Protein AF-A0A918YH55-F1 (afdb_monomer_lite)

Organism: NCBI:txid68171

Secondary structure (DSSP, 8-state):
-HHHHHHHTTSTHHHHHHHHHHTTTSHHHHHHHHHHHHHHHHHHHHHHHHTT--HHHHHHHHHHHHHHHHHHHHHHHH-GGGS-TTTTSHHHHHHHHHHH-TT--

Radius of gyration: 14.7 Å; chains: 1; bounding box: 32×35×32 Å

InterPro domains:
  IPR036271 Tetracyclin repressor-like, C-terminal domain superfamily [SSF48498] (20-85)

Foldseek 3Di:
DVVVLVCVVPPCVLVVLVVLVVVCVDPVSVVVNVVVLVVQLVVQLVVVVVLPDDSVLSNQLSVLVVVVVVVLSVCCVPPVVVQDDPCVDDPVVVVSCCVSPVVSD

pLDDT: mean 76.19, std 16.82, range [31.22, 95.44]

Sequence (105 aa):
MSALLEYVFDSPSRGIEIALQADAARPEVREVLAETHRRRLDILRQLLTETGLQPSEAESSALSLYAVHLGVLHLRRTDPELVPAGADGGDFQQSVRNRLLPSLG

Structure (mmCIF, N/CA/C/O backbone):
data_AF-A0A918YH55-F1
#
_entry.id   AF-A0A918YH55-F1
#
loop_
_atom_site.group_PDB
_atom_site.id
_atom_site.type_symbol
_atom_site.label_atom_id
_atom_site.label_alt_id
_atom_site.label_comp_id
_atom_site.label_asym_id
_atom_site.label_entity_id
_atom_site.label_seq_id
_atom_site.pdbx_PDB_ins_code
_atom_site.Cartn_x
_atom_site.Cartn_y
_atom_site.Cartn_z
_atom_site.occupancy
_atom_site.B_iso_or_equiv
_atom_site.auth_seq_id
_a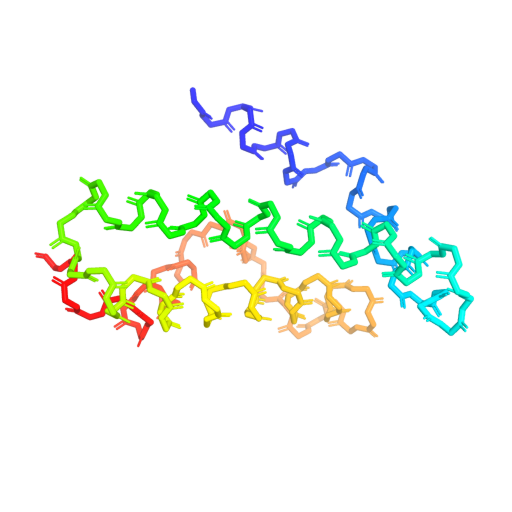tom_site.auth_comp_id
_atom_site.auth_asym_id
_atom_site.auth_atom_id
_atom_site.pdbx_PDB_model_num
ATOM 1 N N . MET A 1 1 ? 8.310 10.467 15.301 1.00 33.91 1 MET A N 1
ATOM 2 C CA . MET A 1 1 ? 7.546 9.508 14.472 1.00 33.91 1 MET A CA 1
ATOM 3 C C . MET A 1 1 ? 7.568 9.867 12.982 1.00 33.91 1 MET A C 1
ATOM 5 O O . MET A 1 1 ? 7.730 8.950 12.194 1.00 33.91 1 MET A O 1
ATOM 9 N N . SER A 1 2 ? 7.526 11.150 12.580 1.00 31.81 2 SER A N 1
ATOM 10 C CA . SER A 1 2 ? 7.631 11.557 11.157 1.00 31.81 2 SER A CA 1
ATOM 11 C C . SER A 1 2 ? 8.957 11.221 10.468 1.00 31.81 2 SER A C 1
ATOM 13 O O . SER A 1 2 ? 8.926 10.765 9.338 1.00 31.81 2 SER A O 1
ATOM 15 N N . ALA A 1 3 ? 10.106 11.345 11.144 1.00 35.25 3 ALA A N 1
ATOM 16 C CA . ALA A 1 3 ? 11.414 11.102 10.514 1.00 35.25 3 ALA A CA 1
ATOM 17 C C . ALA A 1 3 ? 11.646 9.634 10.089 1.00 35.25 3 ALA A C 1
ATOM 19 O O . ALA A 1 3 ? 12.356 9.363 9.127 1.00 35.25 3 ALA A O 1
ATOM 20 N N . LEU A 1 4 ? 11.030 8.673 10.792 1.00 31.22 4 LEU A N 1
ATOM 21 C CA . LEU A 1 4 ? 11.078 7.254 10.418 1.00 31.22 4 LEU A CA 1
ATOM 22 C C . LEU A 1 4 ? 10.206 6.986 9.182 1.00 31.22 4 LEU A C 1
ATOM 24 O O . LEU A 1 4 ? 10.586 6.206 8.314 1.00 31.22 4 LEU A O 1
ATOM 28 N N . LEU A 1 5 ? 9.054 7.661 9.105 1.00 38.66 5 LEU A N 1
ATOM 29 C CA . LEU A 1 5 ? 8.170 7.604 7.947 1.00 38.66 5 LEU A CA 1
ATOM 30 C C . LEU A 1 5 ? 8.851 8.255 6.737 1.00 38.66 5 LEU A C 1
ATOM 32 O O . LEU A 1 5 ? 8.929 7.607 5.706 1.00 38.66 5 LEU A O 1
ATOM 36 N N . GLU A 1 6 ? 9.444 9.444 6.871 1.00 37.22 6 GLU A N 1
ATOM 37 C CA . GLU A 1 6 ? 10.228 10.090 5.803 1.00 37.22 6 GLU A CA 1
ATOM 38 C C . GLU A 1 6 ? 11.404 9.231 5.332 1.00 37.22 6 GLU A C 1
ATOM 40 O O . GLU A 1 6 ? 11.606 9.106 4.137 1.00 37.22 6 GLU A O 1
ATOM 45 N N . TYR A 1 7 ? 12.144 8.564 6.224 1.00 39.28 7 TYR A N 1
ATOM 46 C CA . TYR A 1 7 ? 13.232 7.679 5.795 1.00 39.28 7 TYR A CA 1
ATOM 47 C C . TYR A 1 7 ? 12.720 6.454 5.018 1.00 39.28 7 TYR A C 1
ATOM 49 O O . TYR A 1 7 ? 13.280 6.092 3.988 1.00 39.28 7 TYR A O 1
ATOM 57 N N . VAL A 1 8 ? 11.627 5.816 5.449 1.00 47.06 8 VAL A N 1
ATOM 58 C CA . VAL A 1 8 ? 11.019 4.687 4.713 1.00 47.06 8 VAL A CA 1
ATOM 59 C C . VAL A 1 8 ? 10.415 5.151 3.383 1.00 47.06 8 VAL A C 1
ATOM 61 O O . VAL A 1 8 ? 10.548 4.469 2.365 1.00 47.06 8 VAL A O 1
ATOM 64 N N . PHE A 1 9 ? 9.809 6.336 3.380 1.00 48.53 9 PHE A N 1
ATOM 65 C CA . PHE A 1 9 ? 9.291 7.028 2.209 1.00 48.53 9 PHE A CA 1
ATOM 66 C C . PHE A 1 9 ? 10.330 7.946 1.562 1.00 48.53 9 PHE A C 1
ATOM 68 O O . PHE A 1 9 ? 9.925 8.907 0.932 1.00 48.53 9 PHE A O 1
ATOM 75 N N . ASP A 1 10 ? 11.634 7.710 1.674 1.00 47.09 10 ASP A N 1
ATOM 76 C CA . ASP A 1 10 ? 12.639 8.402 0.842 1.00 47.09 10 ASP A CA 1
ATOM 77 C C . ASP A 1 10 ? 13.921 7.599 0.628 1.00 47.09 10 ASP A C 1
ATOM 79 O O . ASP A 1 10 ? 14.802 7.971 -0.141 1.00 47.09 10 ASP A O 1
ATOM 83 N N . SER A 1 11 ? 13.999 6.422 1.246 1.00 44.94 11 SER A N 1
ATOM 84 C CA . SER A 1 11 ? 15.157 5.558 1.139 1.00 44.94 11 SER A CA 1
ATOM 85 C C . SER A 1 11 ? 15.284 4.933 -0.261 1.00 44.94 11 SER A C 1
ATOM 87 O O . SER A 1 11 ? 14.277 4.587 -0.898 1.00 44.94 11 SER A O 1
ATOM 89 N N . PRO A 1 12 ? 16.527 4.698 -0.732 1.00 47.09 12 PRO A N 1
ATOM 90 C CA . PRO A 1 12 ? 16.832 3.918 -1.936 1.00 47.09 12 PRO A CA 1
ATOM 91 C C . PRO A 1 12 ? 16.160 2.532 -1.984 1.00 47.09 12 PRO A C 1
ATOM 93 O O . PRO A 1 12 ? 16.059 1.936 -3.057 1.00 47.09 12 PRO A O 1
ATOM 96 N N . SER A 1 13 ? 15.634 2.031 -0.860 1.00 54.44 13 SER A N 1
ATOM 97 C CA . SER A 1 13 ? 14.792 0.831 -0.795 1.00 54.44 13 SER A CA 1
ATOM 98 C C . SER A 1 13 ? 13.517 0.904 -1.650 1.00 54.44 13 SER A C 1
ATOM 100 O O . SER A 1 13 ? 13.083 -0.135 -2.147 1.00 54.44 13 SER A O 1
ATOM 102 N N . ARG A 1 14 ? 12.947 2.094 -1.907 1.00 58.31 14 ARG A N 1
ATOM 103 C CA . ARG A 1 14 ? 11.787 2.237 -2.815 1.00 58.31 14 ARG A CA 1
ATOM 104 C C . ARG A 1 14 ? 12.127 1.858 -4.256 1.00 58.31 14 ARG A C 1
ATOM 106 O O . ARG A 1 14 ? 11.329 1.213 -4.930 1.00 58.31 14 ARG A O 1
ATOM 113 N N . GLY A 1 15 ? 13.335 2.197 -4.711 1.00 60.56 15 GLY A N 1
ATOM 114 C CA . GLY A 1 15 ? 13.833 1.769 -6.020 1.00 60.56 15 GLY A CA 1
ATOM 115 C C . GLY A 1 15 ? 14.016 0.251 -6.101 1.00 60.56 15 GLY A C 1
ATOM 116 O O . GLY A 1 15 ? 13.719 -0.348 -7.136 1.00 60.56 15 GLY A O 1
ATOM 117 N N . ILE A 1 16 ? 14.438 -0.370 -4.994 1.00 64.81 16 ILE A N 1
ATOM 118 C CA . ILE A 1 16 ? 14.645 -1.820 -4.881 1.00 64.81 16 ILE A CA 1
ATOM 119 C C . ILE A 1 16 ? 13.314 -2.577 -4.947 1.00 64.81 16 ILE A C 1
ATOM 121 O O . ILE A 1 16 ? 13.226 -3.547 -5.692 1.00 64.81 16 ILE A O 1
ATOM 125 N N . GLU A 1 17 ? 12.272 -2.136 -4.233 1.00 70.56 17 GLU A N 1
ATOM 126 C CA . GLU A 1 17 ? 10.952 -2.792 -4.272 1.00 70.56 17 GLU A CA 1
ATOM 127 C C . GLU A 1 17 ? 10.396 -2.835 -5.703 1.00 70.56 17 GLU A C 1
ATOM 129 O O . GLU A 1 17 ? 9.980 -3.893 -6.172 1.00 70.56 17 GLU A O 1
ATOM 134 N N . ILE A 1 18 ? 10.488 -1.727 -6.445 1.00 69.81 18 ILE A N 1
ATOM 135 C CA . ILE A 1 18 ? 10.009 -1.683 -7.832 1.00 69.81 18 ILE A CA 1
ATOM 136 C C . ILE A 1 18 ? 10.916 -2.488 -8.776 1.00 69.81 18 ILE A C 1
ATOM 138 O O . ILE A 1 18 ? 10.426 -3.133 -9.702 1.00 69.81 18 ILE A O 1
ATOM 142 N N . ALA A 1 19 ? 12.237 -2.465 -8.571 1.00 70.38 19 ALA A N 1
ATOM 143 C CA . ALA A 1 19 ? 13.162 -3.277 -9.363 1.00 70.38 19 ALA A CA 1
ATOM 144 C C . ALA A 1 19 ? 12.889 -4.780 -9.186 1.00 70.38 19 ALA A C 1
ATOM 146 O O . ALA A 1 19 ? 12.813 -5.502 -10.173 1.00 70.38 19 ALA A O 1
ATOM 147 N N . LEU A 1 20 ? 12.644 -5.232 -7.952 1.00 70.88 20 LEU A N 1
ATOM 148 C CA . LEU A 1 20 ? 12.265 -6.617 -7.674 1.00 70.88 20 LEU A CA 1
ATOM 149 C C . LEU A 1 20 ? 10.923 -6.973 -8.319 1.00 70.88 20 LEU A C 1
ATOM 151 O O . LEU A 1 20 ? 10.798 -8.047 -8.899 1.00 70.88 20 LEU A O 1
ATOM 155 N N . GLN A 1 21 ? 9.937 -6.073 -8.281 1.00 77.50 21 GLN A N 1
ATOM 156 C CA . GLN A 1 21 ? 8.655 -6.296 -8.956 1.00 77.50 21 GLN A CA 1
ATOM 157 C C . GLN A 1 21 ? 8.793 -6.475 -10.472 1.00 77.50 21 GLN A C 1
ATOM 159 O O . GLN A 1 21 ? 8.103 -7.321 -11.041 1.00 77.50 21 GLN A O 1
ATOM 164 N N . ALA A 1 22 ? 9.699 -5.739 -11.123 1.00 78.31 22 ALA A N 1
ATOM 165 C CA . ALA A 1 22 ? 9.973 -5.910 -12.551 1.00 78.31 22 ALA A CA 1
ATOM 166 C C . ALA A 1 22 ? 10.529 -7.311 -12.884 1.00 78.31 22 ALA A C 1
ATOM 168 O O . ALA A 1 22 ? 10.265 -7.840 -13.962 1.00 78.31 22 ALA A O 1
ATOM 169 N N . ASP A 1 23 ? 11.225 -7.938 -11.934 1.00 79.44 23 ASP A N 1
ATOM 170 C CA . ASP A 1 23 ? 11.829 -9.266 -12.068 1.00 79.44 23 ASP A CA 1
ATOM 171 C C . ASP A 1 23 ? 10.938 -10.416 -11.549 1.00 79.44 23 ASP A C 1
ATOM 173 O O . ASP A 1 23 ? 11.393 -11.557 -11.457 1.00 79.44 23 ASP A O 1
ATOM 177 N N . ALA A 1 24 ? 9.651 -10.180 -11.257 1.00 82.25 24 ALA A N 1
ATOM 178 C CA . ALA A 1 24 ? 8.728 -11.184 -10.695 1.00 82.25 24 ALA A CA 1
ATOM 179 C C . ALA A 1 24 ? 8.509 -12.444 -11.574 1.00 82.25 24 ALA A C 1
ATOM 181 O O . ALA A 1 24 ? 7.954 -13.459 -11.128 1.00 82.25 24 ALA A O 1
ATOM 182 N N . ALA A 1 25 ? 8.949 -12.415 -12.837 1.00 82.44 25 ALA A N 1
ATOM 183 C CA . ALA A 1 25 ? 8.997 -13.589 -13.708 1.00 82.44 25 ALA A CA 1
ATOM 184 C C . ALA A 1 25 ? 10.031 -14.635 -13.238 1.00 82.44 25 ALA A C 1
ATOM 186 O O . ALA A 1 25 ? 9.855 -15.828 -13.502 1.00 82.44 25 ALA A O 1
ATOM 187 N N . ARG A 1 26 ? 11.064 -14.220 -12.493 1.00 79.44 26 ARG A N 1
ATOM 188 C CA . ARG A 1 26 ? 12.076 -15.110 -11.912 1.00 79.44 26 ARG A CA 1
ATOM 189 C C . ARG A 1 26 ? 11.515 -15.813 -10.664 1.00 79.44 26 ARG A C 1
ATOM 191 O O . ARG A 1 26 ? 11.009 -15.121 -9.777 1.00 79.44 26 ARG A O 1
ATOM 198 N N . PRO A 1 27 ? 11.573 -17.156 -10.568 1.00 81.75 27 PRO A N 1
ATOM 199 C CA . PRO A 1 27 ? 10.964 -17.901 -9.462 1.00 81.75 27 PRO A CA 1
ATOM 200 C C . PRO A 1 27 ? 11.435 -17.460 -8.072 1.00 81.75 27 PRO A C 1
ATOM 202 O O . PRO A 1 27 ? 10.613 -17.287 -7.177 1.00 81.75 27 PRO A O 1
ATOM 205 N N . GLU A 1 28 ? 12.732 -17.207 -7.913 1.00 82.25 28 GLU A N 1
ATOM 206 C CA . GLU A 1 28 ? 13.348 -16.843 -6.633 1.00 82.25 28 GLU A CA 1
ATOM 207 C C . GLU A 1 28 ? 12.892 -15.451 -6.177 1.00 82.25 28 GLU A C 1
ATOM 209 O O . GLU A 1 28 ? 12.622 -15.213 -5.002 1.00 82.25 28 GLU A O 1
ATOM 214 N N . VAL A 1 29 ? 12.745 -14.527 -7.131 1.00 79.38 29 VAL A N 1
ATOM 215 C CA . VAL A 1 29 ? 12.240 -13.171 -6.875 1.00 79.38 29 VAL A CA 1
ATOM 216 C C . VAL A 1 29 ? 10.758 -13.218 -6.514 1.00 79.38 29 VAL A C 1
ATOM 218 O O . VAL A 1 29 ? 10.331 -12.552 -5.572 1.00 79.38 29 VAL A O 1
ATOM 221 N N . ARG A 1 30 ? 9.970 -14.042 -7.213 1.00 82.88 30 ARG A N 1
ATOM 222 C CA . ARG A 1 30 ? 8.539 -14.220 -6.936 1.00 82.88 30 ARG A CA 1
ATOM 223 C C . ARG A 1 30 ? 8.282 -14.713 -5.517 1.00 82.88 30 ARG A C 1
ATOM 225 O O . ARG A 1 30 ? 7.358 -14.224 -4.875 1.00 82.88 30 ARG A O 1
ATOM 232 N N . GLU A 1 31 ? 9.078 -15.661 -5.032 1.00 82.50 31 GLU A N 1
ATOM 233 C CA . GLU A 1 31 ? 8.939 -16.200 -3.678 1.00 82.50 31 GLU A CA 1
ATOM 234 C C . GLU A 1 31 ? 9.213 -15.129 -2.613 1.00 82.50 31 GLU A C 1
ATOM 236 O O . GLU A 1 31 ? 8.405 -14.925 -1.703 1.00 82.50 31 GLU A O 1
ATOM 241 N N . VAL A 1 32 ? 10.301 -14.371 -2.774 1.00 84.94 32 VAL A N 1
ATOM 242 C CA . VAL A 1 32 ? 10.650 -13.266 -1.867 1.00 84.94 32 VAL A CA 1
ATOM 243 C C . VAL A 1 32 ? 9.594 -12.158 -1.896 1.00 84.94 32 VAL A C 1
ATOM 245 O O . VAL A 1 32 ? 9.222 -11.622 -0.846 1.00 84.94 32 VAL A O 1
ATOM 248 N N . LEU A 1 33 ? 9.075 -11.819 -3.079 1.00 85.38 33 LEU A N 1
ATOM 249 C CA . LEU A 1 33 ? 7.986 -10.854 -3.220 1.00 85.38 33 LEU A CA 1
ATOM 250 C C . LEU A 1 33 ? 6.715 -11.348 -2.532 1.00 85.38 33 LEU A C 1
ATOM 252 O O . LEU A 1 33 ? 6.116 -10.590 -1.775 1.00 85.38 33 LEU A O 1
ATOM 256 N N . ALA A 1 34 ? 6.330 -12.612 -2.722 1.00 87.94 34 ALA A N 1
ATOM 257 C CA . ALA A 1 34 ? 5.156 -13.188 -2.073 1.00 87.94 34 ALA A CA 1
ATOM 258 C C . ALA A 1 34 ? 5.264 -13.121 -0.542 1.00 87.94 34 ALA A C 1
ATOM 260 O O . ALA A 1 34 ? 4.308 -12.735 0.133 1.00 87.94 34 ALA A O 1
ATOM 261 N N . GLU A 1 35 ? 6.434 -13.431 0.018 1.00 88.75 35 GLU A N 1
ATOM 262 C CA . GLU A 1 35 ? 6.679 -13.298 1.454 1.00 88.75 35 GLU A CA 1
ATOM 263 C C . GLU A 1 35 ? 6.599 -11.843 1.925 1.00 88.75 35 GLU A C 1
ATOM 265 O O . GLU A 1 35 ? 5.958 -11.539 2.933 1.00 88.75 35 GLU A O 1
ATOM 270 N N . THR A 1 36 ? 7.191 -10.922 1.167 1.00 88.31 36 THR A N 1
ATOM 271 C CA . THR A 1 36 ? 7.160 -9.489 1.481 1.00 88.31 36 THR A CA 1
ATOM 272 C C . THR A 1 36 ? 5.733 -8.942 1.451 1.00 88.31 36 THR A C 1
ATOM 274 O O . THR A 1 36 ? 5.326 -8.229 2.370 1.00 88.31 36 THR A O 1
ATOM 277 N N . HIS A 1 37 ? 4.953 -9.304 0.431 1.00 90.88 37 HIS A N 1
ATOM 278 C CA . HIS A 1 37 ? 3.553 -8.916 0.289 1.00 90.88 37 HIS A CA 1
ATOM 279 C C . HIS A 1 37 ? 2.710 -9.448 1.450 1.00 90.88 37 HIS A C 1
ATOM 281 O O . HIS A 1 37 ? 1.955 -8.680 2.044 1.00 90.88 37 HIS A O 1
ATOM 287 N N . ARG A 1 38 ? 2.886 -10.721 1.834 1.00 94.00 38 ARG A N 1
ATOM 288 C CA . ARG A 1 38 ? 2.190 -11.309 2.989 1.00 94.00 38 ARG A CA 1
ATOM 289 C C . ARG A 1 38 ? 2.493 -10.553 4.278 1.00 94.00 38 ARG A C 1
ATOM 291 O O . ARG A 1 38 ? 1.558 -10.063 4.903 1.00 94.00 38 ARG A O 1
ATOM 298 N N . ARG A 1 39 ? 3.775 -10.346 4.602 1.00 93.44 39 ARG A N 1
ATOM 299 C CA . ARG A 1 39 ? 4.186 -9.612 5.813 1.00 93.44 39 ARG A CA 1
ATOM 300 C C . ARG A 1 39 ? 3.624 -8.197 5.859 1.00 93.44 39 ARG A C 1
ATOM 302 O O . ARG A 1 39 ? 3.145 -7.758 6.899 1.00 93.44 39 ARG A O 1
ATOM 309 N N . ARG A 1 40 ? 3.656 -7.472 4.738 1.00 91.69 40 ARG A N 1
ATOM 310 C CA . ARG A 1 40 ? 3.095 -6.113 4.669 1.00 91.69 40 ARG A CA 1
ATOM 311 C C . ARG A 1 40 ? 1.584 -6.112 4.867 1.00 91.69 40 ARG A C 1
ATOM 313 O O . ARG A 1 40 ? 1.074 -5.278 5.608 1.00 91.69 40 ARG A O 1
ATOM 320 N N . LEU A 1 41 ? 0.878 -7.063 4.258 1.00 94.62 41 LEU A N 1
ATOM 321 C CA . LEU A 1 41 ? -0.558 -7.223 4.467 1.00 94.62 41 LEU A CA 1
ATOM 322 C C . LEU A 1 41 ? -0.888 -7.629 5.907 1.00 94.62 41 LEU A C 1
ATOM 324 O O . LEU A 1 41 ? -1.908 -7.181 6.415 1.00 94.62 41 LEU A O 1
ATOM 328 N N . ASP A 1 42 ? -0.083 -8.477 6.556 1.00 95.44 42 ASP A N 1
ATOM 329 C CA . ASP A 1 42 ? -0.271 -8.853 7.969 1.00 95.44 42 ASP A CA 1
ATOM 330 C C . ASP A 1 42 ? -0.143 -7.621 8.873 1.00 95.44 42 ASP A C 1
ATOM 332 O O . ASP A 1 42 ? -1.021 -7.368 9.694 1.00 95.44 42 ASP A O 1
ATOM 336 N N . ILE A 1 43 ? 0.894 -6.803 8.655 1.00 93.69 43 ILE A N 1
ATOM 337 C CA . ILE A 1 43 ? 1.097 -5.544 9.385 1.00 93.69 43 ILE A CA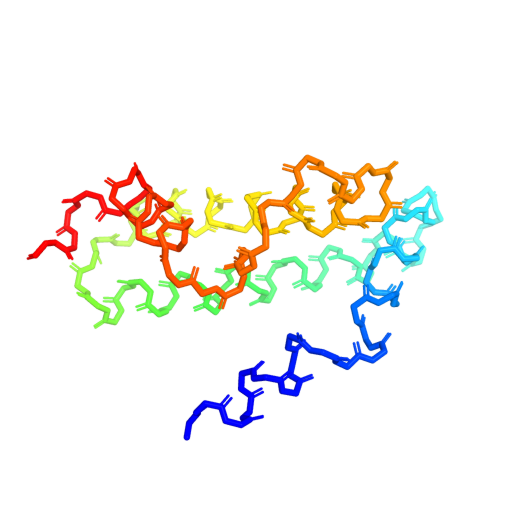 1
ATOM 338 C C . ILE A 1 43 ? -0.097 -4.604 9.190 1.00 93.69 43 ILE A C 1
ATOM 340 O O . ILE A 1 43 ? -0.627 -4.077 10.163 1.00 93.69 43 ILE A O 1
ATOM 344 N N . LEU A 1 44 ? -0.558 -4.402 7.950 1.00 93.25 44 LEU A N 1
ATOM 345 C CA . LEU A 1 44 ? -1.707 -3.532 7.678 1.00 93.25 44 LEU A CA 1
ATOM 346 C C . LEU A 1 44 ? -2.988 -4.044 8.345 1.00 93.25 44 LEU A C 1
ATOM 348 O O . LEU A 1 44 ? -3.711 -3.256 8.947 1.00 93.25 44 LEU A O 1
ATOM 352 N N . ARG A 1 45 ? -3.254 -5.354 8.282 1.00 95.25 45 ARG A N 1
ATOM 353 C CA . ARG A 1 45 ? -4.406 -5.981 8.950 1.00 95.25 45 ARG A CA 1
ATOM 354 C C . ARG A 1 45 ? -4.357 -5.784 10.459 1.00 95.25 45 ARG A C 1
ATOM 356 O O . ARG A 1 45 ? -5.370 -5.414 11.051 1.00 95.25 45 ARG A O 1
ATOM 363 N N . GLN A 1 46 ? -3.189 -6.000 11.061 1.00 94.88 46 GLN A N 1
ATOM 364 C CA . GLN A 1 46 ? -2.979 -5.785 12.486 1.00 94.88 46 GLN A CA 1
ATOM 365 C C . GLN A 1 46 ? -3.272 -4.328 12.859 1.00 94.88 46 GLN A C 1
ATOM 367 O O . GLN A 1 46 ? -4.124 -4.087 13.708 1.00 94.88 46 GLN A O 1
ATOM 372 N N . LEU A 1 47 ? -2.649 -3.367 12.171 1.00 93.44 47 LEU A N 1
ATOM 373 C CA . LEU A 1 47 ? -2.838 -1.940 12.443 1.00 93.44 47 LEU A CA 1
ATOM 374 C C . LEU A 1 47 ? -4.305 -1.511 12.298 1.00 93.44 47 LEU A C 1
ATOM 376 O O . LEU A 1 47 ? -4.824 -0.787 13.140 1.00 93.44 47 LEU A O 1
ATOM 380 N N . LEU A 1 48 ? -4.996 -1.979 11.256 1.00 89.81 48 LEU A N 1
ATOM 381 C CA . LEU A 1 48 ? -6.408 -1.659 11.033 1.00 89.81 48 LEU A CA 1
ATOM 382 C C . LEU A 1 48 ? -7.318 -2.261 12.112 1.00 89.81 48 LEU A C 1
ATOM 384 O O . LEU A 1 48 ? -8.243 -1.599 12.589 1.00 89.81 48 LEU A O 1
ATOM 388 N N . THR A 1 49 ? -7.031 -3.485 12.547 1.00 92.81 49 THR A N 1
ATOM 389 C CA . THR A 1 49 ? -7.770 -4.122 13.645 1.00 92.81 49 THR A CA 1
ATOM 390 C C . THR A 1 49 ? -7.530 -3.383 14.965 1.00 92.81 49 THR A C 1
ATOM 392 O O . THR A 1 49 ? -8.474 -3.122 15.705 1.00 92.81 49 THR A O 1
ATOM 395 N N . GLU A 1 50 ? -6.288 -2.969 15.239 1.00 93.06 50 GLU A N 1
ATOM 396 C CA . GLU A 1 50 ? -5.927 -2.160 16.413 1.00 93.06 50 GLU A CA 1
ATOM 397 C C . GLU A 1 50 ? -6.623 -0.787 16.419 1.00 93.06 50 GLU A C 1
ATOM 399 O O . GLU A 1 50 ? -6.911 -0.253 17.488 1.00 93.06 50 GLU A O 1
ATOM 404 N N . THR A 1 51 ? -6.959 -0.235 15.246 1.00 87.31 51 THR A N 1
ATOM 405 C CA . THR A 1 51 ? -7.772 0.991 15.127 1.00 87.31 51 THR A CA 1
ATOM 406 C C . THR A 1 51 ? -9.282 0.773 15.270 1.00 87.31 51 THR A C 1
ATOM 408 O O . THR A 1 51 ? -10.030 1.746 15.288 1.00 87.31 51 THR A O 1
ATOM 411 N N . GLY A 1 52 ? -9.737 -0.477 15.404 1.00 90.19 52 GLY A N 1
ATOM 412 C CA . GLY A 1 52 ? -11.133 -0.817 15.686 1.00 90.19 52 GLY A CA 1
ATOM 413 C C . GLY A 1 52 ? -11.940 -1.373 14.510 1.00 90.19 52 GLY A C 1
ATOM 414 O O . GLY A 1 52 ? -13.136 -1.603 14.686 1.00 90.19 52 GLY A O 1
ATOM 415 N N . LEU A 1 53 ? -11.334 -1.627 13.339 1.00 90.44 53 LEU A N 1
ATOM 416 C CA . LEU A 1 53 ? -12.034 -2.362 12.275 1.00 90.44 53 LEU A CA 1
ATOM 417 C C . LEU A 1 53 ? -12.298 -3.806 12.700 1.00 90.44 53 LEU A C 1
ATOM 419 O O . LEU A 1 53 ? -11.469 -4.441 13.357 1.00 90.44 53 LEU A O 1
ATOM 423 N N . GLN A 1 54 ? -13.416 -4.361 12.229 1.00 92.38 54 GLN A N 1
ATOM 424 C CA . GLN A 1 54 ? -13.620 -5.802 12.308 1.00 92.38 54 GLN A CA 1
ATOM 425 C C . GLN A 1 54 ? -12.588 -6.533 11.430 1.00 92.38 54 GLN A C 1
ATOM 427 O O . GLN A 1 54 ? -12.216 -6.016 10.374 1.00 92.38 54 GLN A O 1
ATOM 432 N N . PRO A 1 55 ? -12.149 -7.753 11.796 1.00 90.44 55 PRO A N 1
ATOM 433 C CA . PRO A 1 55 ? -11.098 -8.467 11.064 1.00 90.44 55 PRO A CA 1
ATOM 434 C C . PRO A 1 55 ? -11.359 -8.631 9.557 1.00 90.44 55 PRO A C 1
ATOM 436 O O . PRO A 1 55 ? -10.442 -8.477 8.753 1.00 90.44 55 PRO A O 1
ATOM 439 N N . SER A 1 56 ? -12.607 -8.898 9.159 1.00 88.81 56 SER A N 1
ATOM 440 C CA . SER A 1 56 ? -12.996 -9.028 7.747 1.00 88.81 56 SER A CA 1
ATOM 441 C C . SER A 1 56 ? -12.904 -7.706 6.980 1.00 88.81 56 SER A C 1
ATOM 443 O O . SER A 1 56 ? -12.489 -7.680 5.821 1.00 88.81 56 SER A O 1
ATOM 445 N N . GLU A 1 57 ? -13.254 -6.592 7.623 1.00 89.75 57 GLU A N 1
ATOM 446 C CA . GLU A 1 57 ? -13.111 -5.257 7.039 1.00 89.75 57 GLU A CA 1
ATOM 447 C C . GLU A 1 57 ? -11.627 -4.888 6.940 1.00 89.75 57 GLU A C 1
ATOM 449 O O . GLU A 1 57 ? -11.171 -4.472 5.875 1.00 89.75 57 GLU A O 1
ATOM 454 N N . ALA A 1 58 ? -10.851 -5.148 7.998 1.00 91.31 58 ALA A N 1
ATOM 455 C CA . ALA A 1 58 ? -9.410 -4.921 8.039 1.00 91.31 58 ALA A CA 1
ATOM 456 C C . ALA A 1 58 ? -8.663 -5.672 6.925 1.00 91.31 58 ALA A C 1
ATOM 458 O O . ALA A 1 58 ? -7.729 -5.120 6.346 1.00 91.31 58 ALA A O 1
ATOM 459 N N . GLU A 1 59 ? -9.076 -6.893 6.577 1.00 92.12 59 GLU A N 1
ATOM 460 C CA . GLU A 1 59 ? -8.505 -7.653 5.460 1.00 92.12 59 GLU A CA 1
ATOM 461 C C . GLU A 1 59 ? -8.723 -6.955 4.111 1.00 92.12 59 GLU A C 1
ATOM 463 O O . GLU A 1 59 ? -7.761 -6.684 3.383 1.00 92.12 59 GLU A O 1
ATOM 468 N N . SER A 1 60 ? -9.971 -6.601 3.799 1.00 90.50 60 SER A N 1
ATOM 469 C CA . SER A 1 60 ? -10.309 -5.925 2.540 1.00 90.50 60 SER A CA 1
ATOM 470 C C . SER A 1 60 ? -9.682 -4.524 2.426 1.00 90.50 60 SER A C 1
ATOM 472 O O . SER A 1 60 ? -9.164 -4.145 1.367 1.00 90.50 60 SER A O 1
ATOM 474 N N . SER A 1 61 ? -9.645 -3.773 3.530 1.00 90.06 61 SER A N 1
ATOM 475 C CA . SER A 1 61 ? -9.027 -2.449 3.607 1.00 90.06 61 SER A CA 1
ATOM 476 C C . SER A 1 61 ? -7.501 -2.520 3.522 1.00 90.06 61 SER A C 1
ATOM 478 O O . SER A 1 61 ? -6.901 -1.703 2.823 1.00 90.06 61 SER A O 1
ATOM 480 N N . ALA A 1 62 ? -6.860 -3.513 4.151 1.00 91.00 62 ALA A N 1
ATOM 481 C CA . ALA A 1 62 ? -5.418 -3.729 4.041 1.00 91.00 62 ALA A CA 1
ATOM 482 C C . ALA A 1 62 ? -5.004 -4.002 2.592 1.00 91.00 62 ALA A C 1
ATOM 484 O O . ALA A 1 62 ? -4.056 -3.389 2.099 1.00 91.00 62 ALA A O 1
ATOM 485 N N . LEU A 1 63 ? -5.737 -4.875 1.892 1.00 93.44 63 LEU A N 1
ATOM 486 C CA . LEU A 1 63 ? -5.470 -5.164 0.485 1.00 93.44 63 LEU A CA 1
ATOM 487 C C . LEU A 1 63 ? -5.636 -3.915 -0.389 1.00 93.44 63 LEU A C 1
ATOM 489 O O . LEU A 1 63 ? -4.777 -3.632 -1.224 1.00 93.44 63 LEU A O 1
ATOM 493 N N . SER A 1 64 ? -6.698 -3.142 -0.162 1.00 90.62 64 SER A N 1
ATOM 494 C CA . SER A 1 64 ? -6.974 -1.915 -0.918 1.00 90.62 64 SER A CA 1
ATOM 495 C C . SER A 1 64 ? -5.885 -0.856 -0.720 1.00 90.62 64 SER A C 1
ATOM 497 O O . SER A 1 64 ? -5.378 -0.297 -1.693 1.00 90.62 64 SER A O 1
ATOM 499 N N . LEU A 1 65 ? -5.472 -0.613 0.528 1.00 88.25 65 LEU A N 1
ATOM 500 C CA . LEU A 1 65 ? -4.378 0.310 0.846 1.00 88.25 65 LEU A CA 1
ATOM 501 C C . LEU A 1 65 ? -3.059 -0.149 0.228 1.00 88.25 65 LEU A C 1
ATOM 503 O O . LEU A 1 65 ? -2.316 0.668 -0.319 1.00 88.25 65 LEU A O 1
ATOM 507 N N . TYR A 1 66 ? -2.774 -1.452 0.284 1.00 90.31 66 TYR A N 1
ATOM 508 C CA . TYR A 1 66 ? -1.544 -1.991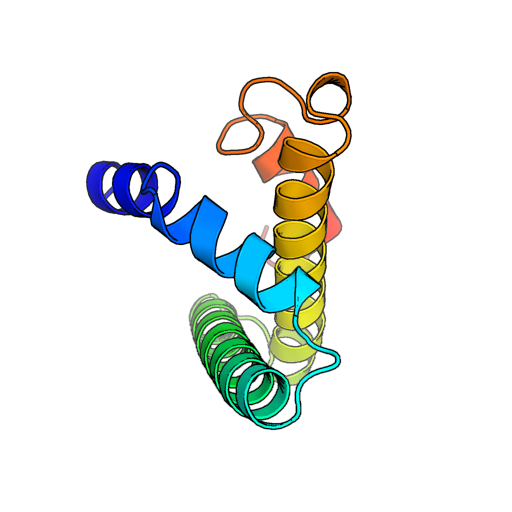 -0.277 1.00 90.31 66 TYR A CA 1
ATOM 509 C C . TYR A 1 66 ? -1.510 -1.887 -1.806 1.00 90.31 66 TYR A C 1
ATOM 511 O O . TYR A 1 66 ? -0.491 -1.495 -2.372 1.00 90.31 66 TYR A O 1
ATOM 519 N N . ALA A 1 67 ? -2.634 -2.141 -2.479 1.00 90.19 67 ALA A N 1
ATOM 520 C CA . ALA A 1 67 ? -2.760 -1.951 -3.921 1.00 90.19 67 ALA A CA 1
ATOM 521 C C . ALA A 1 67 ? -2.554 -0.483 -4.329 1.00 90.19 67 ALA A C 1
ATOM 523 O O . ALA A 1 67 ? -1.811 -0.209 -5.272 1.00 90.19 67 ALA A O 1
ATOM 524 N N . VAL A 1 68 ? -3.142 0.470 -3.593 1.00 87.62 68 VAL A N 1
ATOM 525 C CA . VAL A 1 68 ? -2.913 1.905 -3.832 1.00 87.62 68 VAL A CA 1
ATOM 526 C C . VAL A 1 68 ? -1.446 2.270 -3.629 1.00 87.62 68 VAL A C 1
ATOM 528 O O . VAL A 1 68 ? -0.878 2.967 -4.466 1.00 87.62 68 VAL A O 1
ATOM 531 N N . HIS A 1 69 ? -0.809 1.770 -2.569 1.00 84.19 69 HIS A N 1
ATOM 532 C CA . HIS A 1 69 ? 0.615 1.994 -2.328 1.00 84.19 69 HIS A CA 1
ATOM 533 C C . HIS A 1 69 ? 1.479 1.518 -3.505 1.00 84.19 69 HIS A C 1
ATOM 535 O O . HIS A 1 69 ? 2.303 2.285 -4.006 1.00 84.19 69 HIS A O 1
ATOM 541 N N . LEU A 1 70 ? 1.257 0.293 -3.994 1.00 85.81 70 LEU A N 1
ATOM 542 C CA . LEU A 1 70 ? 1.977 -0.235 -5.154 1.00 85.81 70 LEU A CA 1
ATOM 543 C C . LEU A 1 70 ? 1.704 0.577 -6.427 1.00 85.81 70 LEU A C 1
ATOM 545 O O . LEU A 1 70 ? 2.637 0.866 -7.174 1.00 85.81 70 LEU A O 1
ATOM 549 N N . GLY A 1 71 ? 0.456 0.995 -6.653 1.00 85.75 71 GLY A N 1
ATOM 550 C CA . GLY A 1 71 ? 0.088 1.851 -7.781 1.00 85.75 71 GLY A CA 1
ATOM 551 C C . GLY A 1 71 ? 0.802 3.204 -7.751 1.00 85.75 71 GLY A C 1
ATOM 552 O O . GLY A 1 71 ? 1.344 3.633 -8.766 1.00 85.75 71 GLY A O 1
ATOM 553 N N . VAL A 1 72 ? 0.884 3.847 -6.582 1.00 82.12 72 VAL A N 1
ATOM 554 C CA . VAL A 1 72 ? 1.623 5.109 -6.406 1.00 82.12 72 VAL A CA 1
ATOM 555 C C . VAL A 1 72 ? 3.115 4.910 -6.663 1.00 82.12 72 VAL A C 1
ATOM 557 O O . VAL A 1 72 ? 3.718 5.721 -7.361 1.00 82.12 72 VAL A O 1
ATOM 560 N N . LEU A 1 73 ? 3.719 3.834 -6.144 1.00 81.25 73 LEU A N 1
ATOM 561 C CA . LEU A 1 73 ? 5.124 3.517 -6.418 1.00 81.25 73 LEU A CA 1
ATOM 562 C C . LEU A 1 73 ? 5.375 3.302 -7.916 1.00 81.25 73 LEU A C 1
ATOM 564 O O . LEU A 1 73 ? 6.350 3.828 -8.452 1.00 81.25 73 LEU A O 1
ATOM 568 N N . HIS A 1 74 ? 4.487 2.573 -8.592 1.00 82.62 74 HIS A N 1
ATOM 569 C CA . HIS A 1 74 ? 4.580 2.338 -10.028 1.00 82.62 74 HIS A CA 1
ATOM 570 C C . HIS A 1 74 ? 4.488 3.647 -10.818 1.00 82.62 74 HIS A C 1
ATOM 572 O O . HIS A 1 74 ? 5.410 3.963 -11.568 1.00 82.62 74 HIS A O 1
ATOM 578 N N . LEU A 1 75 ? 3.441 4.446 -10.583 1.00 85.19 75 LEU A N 1
ATOM 579 C CA . LEU A 1 75 ? 3.228 5.720 -11.271 1.00 85.19 75 LEU A CA 1
ATOM 580 C C . LEU A 1 75 ? 4.383 6.695 -11.035 1.00 85.19 75 LEU A C 1
ATOM 582 O O . LEU A 1 75 ? 4.884 7.267 -11.991 1.00 85.19 75 LEU A O 1
ATOM 586 N N . ARG A 1 76 ? 4.912 6.805 -9.809 1.00 80.81 76 ARG A N 1
ATOM 587 C CA . ARG A 1 76 ? 6.097 7.640 -9.529 1.00 80.81 76 ARG A CA 1
ATOM 588 C C . ARG A 1 76 ? 7.300 7.291 -10.406 1.00 80.81 76 ARG A C 1
ATOM 590 O O . ARG A 1 76 ? 8.127 8.157 -10.669 1.00 80.81 76 ARG A O 1
ATOM 597 N N . ARG A 1 77 ? 7.428 6.027 -10.817 1.00 78.50 77 ARG A N 1
ATOM 598 C CA . ARG A 1 77 ? 8.520 5.563 -11.678 1.00 78.50 77 ARG A CA 1
ATOM 599 C C . ARG A 1 77 ? 8.206 5.720 -13.162 1.00 78.50 77 ARG A C 1
ATOM 601 O O . ARG A 1 77 ? 9.116 6.036 -13.922 1.00 78.50 77 ARG A O 1
ATOM 608 N N . THR A 1 78 ? 6.982 5.415 -13.584 1.00 84.69 78 THR A N 1
ATOM 609 C CA . THR A 1 78 ? 6.621 5.339 -15.009 1.00 84.69 78 THR A CA 1
ATOM 610 C C . THR A 1 78 ? 6.063 6.640 -15.565 1.00 84.69 78 THR A C 1
ATOM 612 O O . THR A 1 78 ? 6.257 6.914 -16.743 1.00 84.69 78 THR A O 1
ATOM 615 N N . ASP A 1 79 ? 5.368 7.414 -14.735 1.00 87.50 79 ASP A N 1
ATOM 616 C CA . ASP A 1 79 ? 4.721 8.676 -15.087 1.00 87.50 79 ASP A CA 1
ATOM 617 C C . ASP A 1 79 ? 4.609 9.582 -13.838 1.00 87.50 79 ASP A C 1
ATOM 619 O O . ASP A 1 79 ? 3.553 9.667 -13.196 1.00 87.50 79 ASP A O 1
ATOM 623 N N . PRO A 1 80 ? 5.724 10.207 -13.41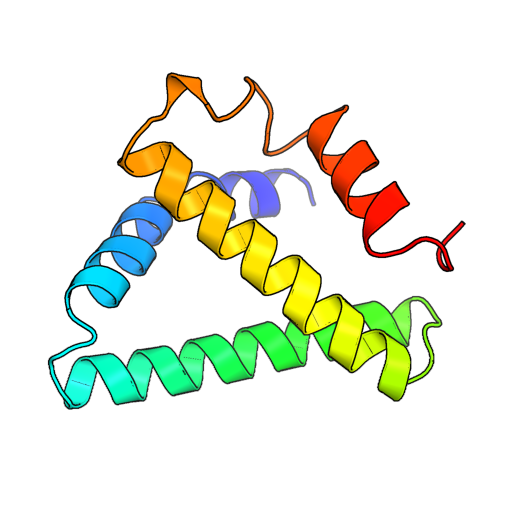6 1.00 81.19 80 PRO A N 1
ATOM 624 C CA . PRO A 1 80 ? 5.774 10.972 -12.173 1.00 81.19 80 PRO A CA 1
ATOM 625 C C . PRO A 1 80 ? 4.841 12.189 -12.169 1.00 81.19 80 PRO A C 1
ATOM 627 O O . PRO A 1 80 ? 4.468 12.641 -11.089 1.00 81.19 80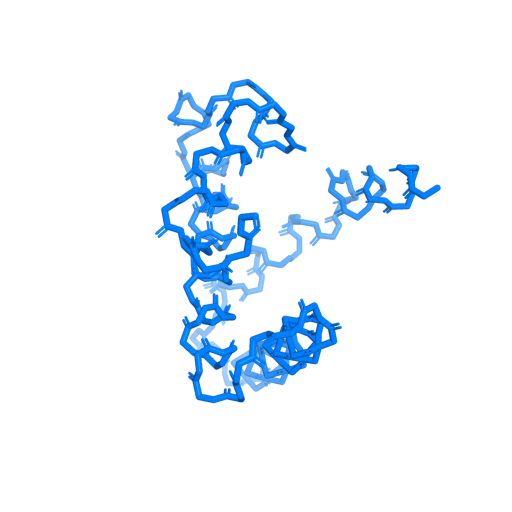 PRO A O 1
ATOM 630 N N . GLU A 1 81 ? 4.440 12.704 -13.335 1.00 83.44 81 GLU A N 1
ATOM 631 C CA . GLU A 1 81 ? 3.538 13.857 -13.450 1.00 83.44 81 GLU A CA 1
ATOM 632 C C . GLU A 1 81 ? 2.099 13.521 -13.024 1.00 83.44 81 GLU A C 1
ATOM 634 O O . GLU A 1 81 ? 1.368 14.402 -12.570 1.00 83.44 81 GLU A O 1
ATOM 639 N N . LEU A 1 82 ? 1.701 12.243 -13.094 1.00 83.44 82 LEU A N 1
ATOM 640 C CA . LEU A 1 82 ? 0.396 11.774 -12.612 1.00 83.44 82 LEU A CA 1
ATOM 641 C C . LEU A 1 82 ? 0.309 11.657 -11.089 1.00 83.44 82 LEU A C 1
ATOM 643 O O . LEU A 1 82 ? -0.791 11.512 -10.549 1.00 83.44 82 LEU A O 1
ATOM 647 N N . VAL A 1 83 ? 1.441 11.685 -10.385 1.00 77.88 83 VAL A N 1
ATOM 648 C CA . VAL A 1 83 ? 1.470 11.582 -8.927 1.00 77.88 83 VAL A CA 1
ATOM 649 C C . VAL A 1 83 ? 1.524 12.991 -8.344 1.00 77.88 83 VAL A C 1
ATOM 651 O O . VAL A 1 83 ? 2.537 13.671 -8.503 1.00 77.88 83 VAL A O 1
ATOM 654 N N . PRO A 1 84 ? 0.466 13.451 -7.647 1.00 69.12 84 PRO A N 1
ATOM 655 C CA . PRO A 1 84 ? 0.435 14.799 -7.099 1.00 69.12 84 PRO A CA 1
ATOM 656 C C . PRO A 1 84 ? 1.645 15.070 -6.202 1.00 69.12 84 PRO A C 1
ATOM 658 O O . PRO A 1 84 ? 2.067 14.203 -5.425 1.00 69.12 84 PRO A O 1
ATOM 661 N N . ALA A 1 85 ? 2.169 16.296 -6.261 1.00 59.81 85 ALA A N 1
ATOM 662 C CA . ALA A 1 85 ? 3.160 16.758 -5.299 1.00 59.81 85 ALA A CA 1
ATOM 663 C C . ALA A 1 85 ? 2.603 16.571 -3.879 1.00 59.81 85 ALA A C 1
ATOM 665 O O . ALA A 1 85 ? 1.503 17.024 -3.567 1.00 59.81 85 ALA A O 1
ATOM 666 N N . GLY A 1 86 ? 3.345 15.855 -3.035 1.00 60.97 86 GLY A N 1
ATOM 667 C CA . GLY A 1 86 ? 2.874 15.502 -1.702 1.00 60.97 86 GLY A CA 1
ATOM 668 C C . GLY A 1 86 ? 1.964 14.275 -1.647 1.00 60.97 86 GLY A C 1
ATOM 669 O O . GLY A 1 86 ? 1.256 14.146 -0.670 1.00 60.97 86 GLY A O 1
ATOM 670 N N . ALA A 1 87 ? 1.993 13.328 -2.592 1.00 59.94 87 ALA A N 1
ATOM 671 C CA . ALA A 1 87 ? 1.298 12.035 -2.429 1.00 59.94 87 ALA A CA 1
ATOM 672 C C . ALA A 1 87 ? 1.717 11.239 -1.163 1.00 59.94 87 ALA A C 1
ATOM 674 O O . ALA A 1 87 ? 1.027 10.307 -0.753 1.00 59.94 87 ALA A O 1
ATOM 675 N N . ASP A 1 88 ? 2.810 11.635 -0.504 1.00 55.12 88 ASP A N 1
ATOM 676 C CA . ASP A 1 88 ? 3.230 11.124 0.808 1.00 55.12 88 ASP A CA 1
ATOM 677 C C . ASP A 1 88 ? 2.677 11.974 1.985 1.00 55.12 88 ASP A C 1
ATOM 679 O O . ASP A 1 88 ? 3.079 11.779 3.130 1.00 55.12 88 ASP A O 1
ATOM 683 N N . GLY A 1 89 ? 1.743 12.901 1.721 1.00 57.19 89 GLY A N 1
ATOM 684 C CA . GLY A 1 89 ? 1.161 13.870 2.661 1.00 57.19 89 GLY A CA 1
ATOM 685 C C . GLY A 1 89 ? -0.195 14.465 2.211 1.00 57.19 89 GLY A C 1
ATOM 686 O O . GLY A 1 89 ? -0.714 14.169 1.137 1.00 57.19 89 GLY A O 1
ATOM 687 N N . GLY A 1 90 ? -0.798 15.320 3.043 1.00 64.94 90 GLY A N 1
ATOM 688 C CA . GLY A 1 90 ? -1.897 16.228 2.657 1.00 64.94 90 GLY A CA 1
ATOM 689 C C . GLY A 1 90 ? -3.166 15.589 2.058 1.00 64.94 90 GLY A C 1
ATOM 690 O O . GLY A 1 90 ? -3.669 14.569 2.537 1.00 64.94 90 GLY A O 1
ATOM 691 N N . ASP A 1 91 ? -3.702 16.224 1.010 1.00 68.06 91 ASP A N 1
ATOM 692 C CA . ASP A 1 91 ? -5.023 15.940 0.423 1.00 68.06 91 ASP A CA 1
ATOM 693 C C . ASP A 1 91 ? -5.141 14.547 -0.205 1.00 68.06 91 ASP A C 1
ATOM 695 O O . ASP A 1 91 ? -6.212 13.936 -0.171 1.00 68.06 91 ASP A O 1
ATOM 699 N N . PHE A 1 92 ? -4.051 14.009 -0.759 1.00 73.44 92 PHE A N 1
ATOM 700 C CA . PHE A 1 92 ? -4.064 12.673 -1.352 1.00 73.44 92 PHE A CA 1
ATOM 701 C C . PHE A 1 92 ? -4.214 11.596 -0.276 1.00 73.44 92 PHE A C 1
ATOM 703 O O . PHE A 1 92 ? -5.091 10.738 -0.388 1.00 73.44 92 PHE A O 1
ATOM 710 N N . GLN A 1 93 ? -3.428 11.676 0.803 1.00 70.00 93 GLN A N 1
ATOM 711 C CA . GLN A 1 93 ? -3.568 10.767 1.942 1.00 70.00 93 GLN A CA 1
ATOM 712 C C . GLN A 1 93 ? -4.965 10.853 2.559 1.00 70.00 93 GLN A C 1
ATOM 714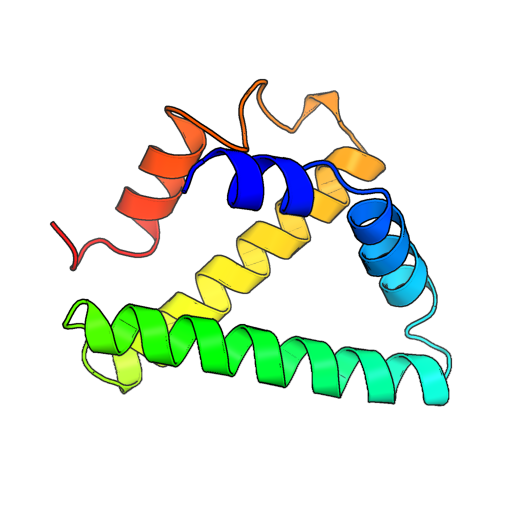 O O . GLN A 1 93 ? -5.566 9.819 2.859 1.00 70.00 93 GLN A O 1
ATOM 719 N N . GLN A 1 94 ? -5.511 12.066 2.693 1.00 71.94 94 GLN A N 1
ATOM 720 C CA . GLN A 1 94 ? -6.864 12.262 3.206 1.00 71.94 94 GLN A CA 1
ATOM 721 C C . GLN A 1 94 ? -7.927 11.681 2.260 1.00 71.94 94 GLN A C 1
ATOM 723 O O . GLN A 1 94 ? -8.869 11.040 2.718 1.00 71.94 94 GLN A O 1
ATOM 728 N N . SER A 1 95 ? -7.772 11.843 0.942 1.00 76.38 95 SER A N 1
ATOM 729 C CA . SER A 1 95 ? -8.679 11.269 -0.059 1.00 76.38 95 SER A CA 1
ATOM 730 C C . SER A 1 95 ? -8.661 9.739 -0.038 1.00 76.38 95 SER A C 1
ATOM 732 O O . SER A 1 95 ? -9.719 9.108 -0.031 1.00 76.38 95 SER A O 1
ATOM 734 N N . VAL A 1 96 ? -7.467 9.139 0.023 1.00 78.44 96 VAL A N 1
ATOM 735 C CA . VAL A 1 96 ? -7.287 7.685 0.133 1.00 78.44 96 VAL A CA 1
ATOM 736 C C . VAL A 1 96 ? -7.911 7.171 1.428 1.00 78.44 96 VAL A C 1
ATOM 738 O O . VAL A 1 96 ? -8.681 6.214 1.380 1.00 78.44 96 VAL A O 1
ATOM 741 N N . ARG A 1 97 ? -7.666 7.837 2.565 1.00 76.56 97 ARG A N 1
ATOM 742 C CA . ARG A 1 97 ? -8.300 7.500 3.847 1.00 76.56 97 ARG A CA 1
ATOM 743 C C . ARG A 1 97 ? -9.824 7.554 3.742 1.00 76.56 97 ARG A C 1
ATOM 745 O O . ARG A 1 97 ? -10.475 6.558 4.025 1.00 76.56 97 ARG A O 1
ATOM 752 N N . ASN A 1 98 ? -10.389 8.671 3.286 1.00 80.31 98 ASN A N 1
ATOM 753 C CA . ASN A 1 98 ? -11.841 8.858 3.218 1.00 80.31 98 ASN A CA 1
ATOM 754 C C . ASN A 1 98 ? -12.531 7.827 2.309 1.00 80.31 98 ASN A C 1
ATOM 756 O O . ASN A 1 98 ? -13.675 7.460 2.559 1.00 80.31 98 ASN A O 1
ATOM 760 N N . ARG A 1 99 ? -11.859 7.368 1.244 1.00 79.56 99 ARG A N 1
ATOM 761 C CA . ARG A 1 99 ? -12.418 6.391 0.295 1.00 79.56 99 ARG A CA 1
ATOM 762 C C . ARG A 1 99 ? -12.244 4.942 0.737 1.00 79.56 99 ARG A C 1
ATOM 764 O O . ARG A 1 99 ? -13.131 4.137 0.485 1.00 79.56 99 ARG A O 1
ATOM 771 N N . LEU A 1 100 ? -11.102 4.601 1.335 1.00 79.12 100 LEU A N 1
ATOM 772 C CA . LEU A 1 100 ? -10.749 3.210 1.649 1.00 79.12 100 LEU A CA 1
ATOM 773 C C . LEU A 1 100 ? -11.015 2.818 3.103 1.00 79.12 100 LEU A C 1
ATOM 775 O O . LEU A 1 100 ? -11.059 1.629 3.412 1.00 79.12 100 LEU A O 1
ATOM 779 N N . LEU A 1 101 ? -11.178 3.805 3.983 1.00 76.50 101 LEU A N 1
ATOM 780 C CA . LEU A 1 101 ? -11.419 3.633 5.413 1.00 76.50 101 LEU A CA 1
ATOM 781 C C . LEU A 1 101 ? -12.595 4.510 5.895 1.00 76.50 101 LEU A C 1
ATOM 783 O O . LEU A 1 101 ? -12.433 5.265 6.854 1.00 76.50 101 LEU A O 1
ATOM 787 N N . PRO A 1 102 ? -13.784 4.452 5.259 1.00 65.50 102 PRO A N 1
ATOM 788 C CA . PRO A 1 102 ? -14.907 5.321 5.622 1.00 65.50 102 PRO A CA 1
ATOM 789 C C . PRO A 1 102 ? -15.453 5.053 7.035 1.00 65.50 102 PRO A C 1
ATOM 791 O O . PRO A 1 102 ? -16.102 5.921 7.608 1.00 65.50 102 PRO A O 1
ATOM 794 N N . SER A 1 103 ? -15.194 3.868 7.598 1.00 62.84 103 SER A N 1
ATOM 795 C CA . SER A 1 103 ? -15.613 3.465 8.945 1.00 62.84 103 SER A CA 1
ATOM 796 C C . SER A 1 103 ? -14.699 3.967 10.071 1.00 62.84 103 SER A C 1
ATOM 798 O O . SER A 1 103 ? -15.077 3.857 11.233 1.00 62.84 103 SER A O 1
ATOM 800 N N . LEU A 1 104 ? -13.530 4.542 9.756 1.00 57.50 104 LEU A N 1
ATOM 801 C CA . LEU A 1 104 ? -12.571 5.096 10.728 1.00 57.50 104 LEU A CA 1
ATOM 802 C C . LEU A 1 104 ? -12.701 6.624 10.905 1.00 57.50 104 LEU A C 1
ATOM 804 O O . LEU A 1 104 ? -11.693 7.333 10.972 1.00 57.50 104 LEU A O 1
ATOM 808 N N . GLY A 1 105 ? -13.938 7.128 10.919 1.00 55.78 105 GLY A N 1
ATOM 809 C CA . GLY A 1 105 ? -14.267 8.551 11.088 1.00 55.78 105 GLY A CA 1
ATOM 810 C C . GLY A 1 105 ? -14.224 9.029 12.531 1.00 55.78 105 GLY A C 1
ATOM 811 O O . GLY A 1 105 ? -14.812 8.336 13.389 1.00 55.78 105 GLY A O 1
#